Protein AF-A0A843H5J1-F1 (afdb_monomer)

Sequence (43 aa):
MIKVAVTGAAGRMGSGIIRKITEQDDMEVVAAIEMPNTPLAGV

pLDDT: mean 93.48, std 8.36, range [55.12, 98.5]

Radius of gyration: 10.65 Å; Cα contacts (8 Å, |Δi|>4): 56; chains: 1; bounding box: 22×14×27 Å

Foldseek 3Di:
DAEDAFEPCVDPVNVVVQVVQVVDPVYDDPYYHYDPPDPPDDD

Structure (mmCIF, N/CA/C/O backbone):
data_AF-A0A843H5J1-F1
#
_entry.id   AF-A0A843H5J1-F1
#
loop_
_atom_site.group_PDB
_atom_site.id
_atom_site.type_symbol
_atom_site.label_atom_id
_atom_site.label_alt_id
_atom_site.label_comp_id
_atom_site.label_asym_id
_atom_site.label_entity_id
_atom_site.label_seq_id
_atom_site.pdbx_PDB_ins_code
_atom_site.Cartn_x
_atom_site.Cartn_y
_atom_site.Cartn_z
_atom_site.occupancy
_atom_site.B_iso_or_equiv
_atom_site.auth_seq_id
_atom_site.auth_comp_id
_atom_site.auth_asym_id
_atom_site.auth_atom_id
_atom_site.pdbx_PDB_model_num
ATOM 1 N N . MET A 1 1 ? -8.906 8.133 12.465 1.00 85.19 1 MET A N 1
ATOM 2 C CA . MET A 1 1 ? -8.23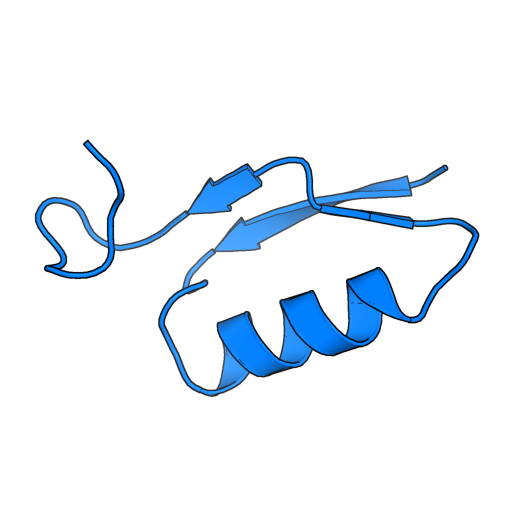7 7.326 11.431 1.00 85.19 1 MET A CA 1
ATOM 3 C C . MET A 1 1 ? -7.296 8.220 10.641 1.00 85.19 1 MET A C 1
ATOM 5 O O . MET A 1 1 ? -7.746 9.042 9.848 1.00 85.19 1 MET A O 1
ATOM 9 N N . ILE A 1 2 ? -6.006 8.138 10.950 1.00 97.81 2 ILE A N 1
ATOM 10 C CA . ILE A 1 2 ? -4.925 8.891 10.318 1.00 97.81 2 ILE A CA 1
ATOM 11 C C . ILE A 1 2 ? -4.504 8.138 9.059 1.00 97.81 2 ILE A C 1
ATOM 13 O O . ILE A 1 2 ? -4.136 6.968 9.124 1.00 97.81 2 ILE A O 1
ATOM 17 N N . LYS A 1 3 ? -4.543 8.816 7.912 1.00 98.31 3 LYS A N 1
ATOM 18 C CA . LYS A 1 3 ? -4.134 8.248 6.625 1.00 98.31 3 LYS A CA 1
ATOM 19 C C . LYS A 1 3 ? -2.658 8.519 6.389 1.00 98.31 3 LYS A C 1
ATOM 21 O O . LYS A 1 3 ? -2.241 9.676 6.398 1.00 98.31 3 LYS A O 1
ATOM 26 N N . VAL A 1 4 ? -1.882 7.467 6.162 1.00 98.25 4 VAL A N 1
ATOM 27 C CA . VAL A 1 4 ? -0.426 7.544 6.036 1.00 98.25 4 VAL A CA 1
ATOM 28 C C . VAL A 1 4 ? 0.020 7.071 4.659 1.00 98.25 4 VAL A C 1
ATOM 30 O O . VAL A 1 4 ? -0.351 5.990 4.206 1.00 98.25 4 VAL A O 1
ATOM 33 N N . ALA A 1 5 ? 0.857 7.877 4.009 1.00 97.75 5 ALA A N 1
ATOM 34 C CA . ALA A 1 5 ? 1.634 7.469 2.847 1.00 97.75 5 ALA A CA 1
ATOM 35 C C . ALA A 1 5 ? 3.085 7.227 3.277 1.00 97.75 5 ALA A C 1
ATOM 37 O O . ALA A 1 5 ? 3.668 8.059 3.974 1.00 97.75 5 ALA A O 1
ATOM 38 N N . VAL A 1 6 ? 3.671 6.105 2.861 1.00 97.69 6 VAL A N 1
ATOM 39 C CA . VAL A 1 6 ? 5.057 5.743 3.194 1.00 97.69 6 VAL A CA 1
ATOM 40 C C . VAL A 1 6 ? 5.898 5.749 1.923 1.00 97.69 6 VAL A C 1
ATOM 42 O O . VAL A 1 6 ? 5.632 4.978 1.006 1.00 97.69 6 VAL A O 1
ATOM 45 N N . THR A 1 7 ? 6.918 6.607 1.864 1.00 96.56 7 THR A N 1
ATOM 46 C CA . THR A 1 7 ? 7.952 6.586 0.817 1.00 96.56 7 THR A CA 1
ATOM 47 C C . THR A 1 7 ? 9.117 5.688 1.232 1.00 96.56 7 THR A C 1
ATOM 49 O O . THR A 1 7 ? 9.370 5.496 2.423 1.00 96.56 7 THR A O 1
ATOM 52 N N . GLY A 1 8 ? 9.827 5.107 0.263 1.00 95.88 8 GLY A N 1
ATOM 53 C CA . GLY A 1 8 ? 10.869 4.125 0.572 1.00 95.88 8 GLY A CA 1
ATOM 54 C C . GLY A 1 8 ? 10.289 2.821 1.143 1.00 95.88 8 GLY A C 1
ATOM 55 O O . GLY A 1 8 ? 10.938 2.158 1.960 1.00 95.88 8 GLY A O 1
ATOM 56 N N . ALA A 1 9 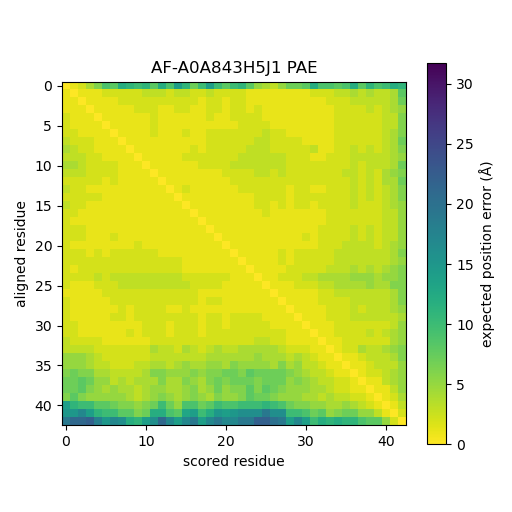? 9.038 2.498 0.787 1.00 95.94 9 ALA A N 1
ATOM 57 C CA . ALA A 1 9 ? 8.244 1.425 1.379 1.00 95.94 9 ALA A CA 1
ATOM 58 C C . ALA A 1 9 ? 8.877 0.032 1.236 1.00 95.94 9 ALA A C 1
ATOM 60 O O . ALA A 1 9 ? 8.679 -0.820 2.102 1.00 95.94 9 ALA A O 1
ATOM 61 N N . ALA A 1 10 ? 9.666 -0.194 0.184 1.00 93.75 10 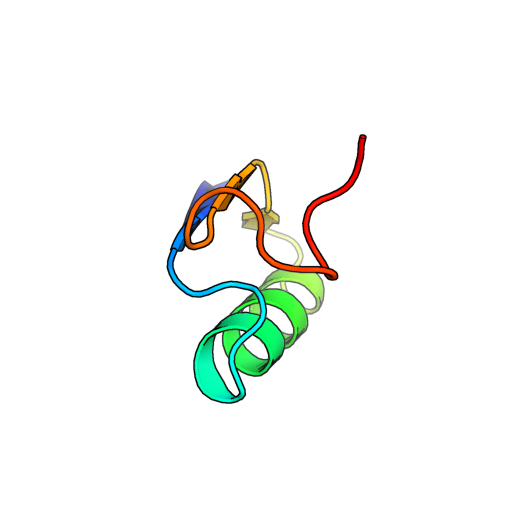ALA A N 1
ATOM 62 C CA . ALA A 1 10 ? 10.330 -1.471 -0.056 1.00 93.75 10 ALA A CA 1
ATOM 63 C C . ALA A 1 10 ? 11.645 -1.625 0.732 1.00 93.75 10 ALA A C 1
ATOM 65 O O . ALA A 1 10 ? 12.222 -2.712 0.795 1.00 93.75 10 ALA A O 1
ATOM 66 N N . GLY A 1 11 ? 12.145 -0.543 1.334 1.00 93.62 11 GLY A N 1
ATOM 67 C CA . GLY A 1 11 ? 13.361 -0.550 2.137 1.00 93.62 11 GLY A CA 1
ATOM 68 C C . GLY A 1 11 ? 13.170 -1.141 3.538 1.00 93.62 11 GLY A C 1
ATOM 69 O O . GLY A 1 11 ? 12.057 -1.309 4.041 1.00 93.62 11 GLY A O 1
ATOM 70 N N . ARG A 1 12 ? 14.288 -1.391 4.235 1.00 96.44 12 ARG A N 1
ATOM 71 C CA . ARG A 1 12 ? 14.289 -1.898 5.626 1.00 96.44 12 ARG A CA 1
ATOM 72 C C . ARG A 1 12 ? 13.495 -1.008 6.588 1.00 96.44 12 ARG A C 1
ATOM 74 O O . ARG A 1 12 ? 12.784 -1.513 7.447 1.00 96.44 12 ARG A O 1
ATOM 81 N N . MET A 1 13 ? 13.619 0.312 6.446 1.00 97.31 13 MET A N 1
ATOM 82 C CA . MET A 1 13 ? 12.892 1.260 7.294 1.00 97.31 13 MET A CA 1
ATOM 83 C C . MET A 1 13 ? 11.426 1.393 6.883 1.00 97.31 13 MET A C 1
ATOM 85 O O . MET A 1 13 ? 10.565 1.339 7.754 1.00 97.31 13 MET A O 1
AT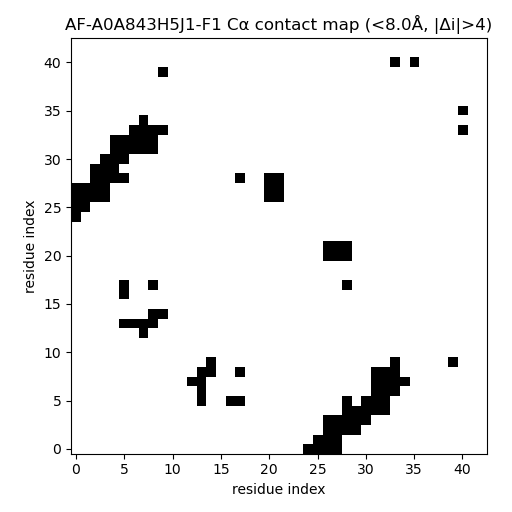OM 89 N N . GLY A 1 14 ? 11.132 1.519 5.584 1.00 97.00 14 GLY A N 1
ATOM 90 C CA . GLY A 1 14 ? 9.758 1.665 5.093 1.00 97.00 14 GLY A CA 1
ATOM 91 C C . GLY A 1 14 ? 8.878 0.468 5.442 1.00 97.00 14 GLY A C 1
ATOM 92 O O . GLY A 1 14 ? 7.794 0.645 5.991 1.00 97.00 14 GLY A O 1
ATOM 93 N N . SER A 1 15 ? 9.388 -0.750 5.250 1.00 96.25 15 SER A N 1
ATOM 94 C CA . SER A 1 15 ? 8.696 -1.979 5.666 1.00 96.25 15 SER A CA 1
ATOM 95 C C . SER A 1 15 ? 8.457 -2.039 7.182 1.00 96.25 15 SER A C 1
ATOM 97 O O . SER A 1 15 ? 7.370 -2.413 7.624 1.00 96.25 15 SER A O 1
ATOM 99 N N . GLY A 1 16 ? 9.430 -1.608 7.993 1.00 98.31 16 GLY A N 1
ATOM 100 C CA . GLY A 1 16 ? 9.279 -1.497 9.447 1.00 98.31 16 GLY A CA 1
ATOM 101 C C . GLY A 1 16 ? 8.239 -0.455 9.876 1.00 98.31 16 GLY A C 1
ATOM 102 O O . GLY A 1 16 ? 7.477 -0.701 10.810 1.00 98.31 16 GLY A O 1
ATOM 103 N N . ILE A 1 17 ? 8.176 0.684 9.182 1.00 98.31 17 ILE A N 1
ATOM 104 C CA . ILE A 1 17 ? 7.168 1.730 9.405 1.00 98.31 17 ILE A CA 1
ATOM 105 C C . ILE A 1 17 ? 5.774 1.197 9.074 1.00 98.31 17 ILE A C 1
ATOM 107 O O . ILE A 1 17 ? 4.885 1.300 9.913 1.00 98.31 17 ILE A O 1
ATOM 111 N N . ILE A 1 18 ? 5.593 0.574 7.904 1.00 98.12 18 ILE A N 1
ATOM 112 C CA . ILE A 1 18 ? 4.311 -0.018 7.493 1.00 98.12 18 ILE A CA 1
ATOM 113 C C . ILE A 1 18 ? 3.831 -1.026 8.537 1.00 98.12 18 ILE A C 1
ATOM 115 O O . ILE A 1 18 ? 2.695 -0.927 8.988 1.00 98.12 18 ILE A O 1
ATOM 119 N N . ARG A 1 19 ? 4.711 -1.928 8.992 1.00 98.31 19 ARG A N 1
ATOM 120 C CA . ARG A 1 19 ? 4.376 -2.910 10.031 1.00 98.31 19 ARG A CA 1
ATOM 121 C C . ARG A 1 19 ? 3.886 -2.249 11.321 1.00 98.31 19 ARG A C 1
ATOM 123 O O . ARG A 1 19 ? 2.875 -2.666 11.873 1.00 98.31 19 ARG A O 1
ATOM 130 N N . LYS A 1 20 ? 4.570 -1.201 11.785 1.00 98.25 20 LYS A N 1
ATOM 131 C CA . LYS A 1 20 ? 4.161 -0.471 12.994 1.00 98.25 20 LYS A CA 1
ATOM 132 C C . LYS A 1 20 ? 2.830 0.256 12.821 1.00 98.25 20 LYS A C 1
ATOM 134 O O . LYS A 1 20 ? 2.053 0.288 13.765 1.00 98.25 20 LYS A O 1
ATOM 139 N N . ILE A 1 21 ? 2.562 0.815 11.638 1.00 98.12 21 ILE A N 1
ATOM 140 C CA . ILE A 1 21 ? 1.280 1.466 11.333 1.00 98.12 21 ILE A CA 1
ATOM 141 C C . ILE A 1 21 ? 0.147 0.437 11.352 1.00 98.12 21 ILE A C 1
ATOM 143 O O . ILE A 1 21 ? -0.888 0.705 11.944 1.00 98.12 21 ILE A O 1
ATOM 147 N N . THR A 1 22 ? 0.346 -0.754 10.774 1.00 97.25 22 THR A N 1
ATOM 148 C CA . THR A 1 22 ? -0.675 -1.820 10.775 1.00 97.25 22 THR A CA 1
ATOM 149 C C . THR A 1 22 ? -0.979 -2.396 12.161 1.00 97.25 22 THR A C 1
ATOM 151 O O . THR A 1 22 ? -1.970 -3.095 12.320 1.00 97.25 22 THR A O 1
ATOM 154 N N . GLU A 1 23 ? -0.129 -2.123 13.155 1.00 98.19 23 GLU A N 1
ATOM 155 C CA . GLU A 1 23 ? -0.348 -2.484 14.562 1.00 98.19 23 GLU A CA 1
ATOM 156 C C . GLU A 1 23 ? -1.158 -1.412 15.326 1.00 98.19 23 GLU A C 1
ATOM 158 O O . GLU A 1 23 ? -1.478 -1.629 16.491 1.00 98.19 23 GLU A O 1
ATOM 163 N N . GLN A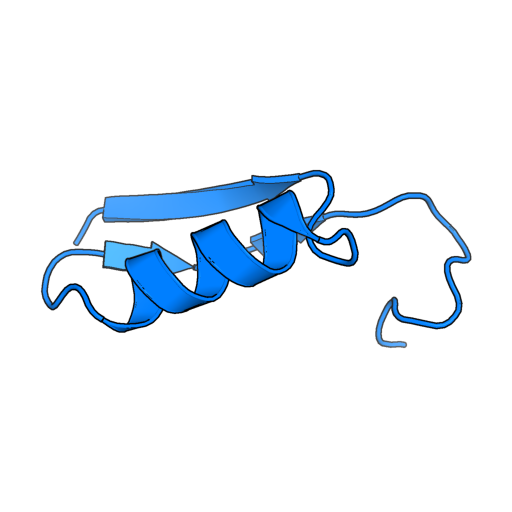 1 24 ? -1.461 -0.255 14.717 1.00 98.00 24 GLN A N 1
ATOM 164 C CA . GLN A 1 24 ? -2.252 0.816 15.337 1.00 98.00 24 GLN A CA 1
ATOM 165 C C . GLN A 1 24 ? -3.708 0.786 14.862 1.00 98.00 24 GLN A C 1
ATOM 167 O O . GLN A 1 24 ? -3.974 0.762 13.662 1.00 98.00 24 GLN A O 1
ATOM 172 N N . ASP A 1 25 ? -4.653 0.891 15.796 1.00 97.25 25 ASP A N 1
ATOM 173 C CA . ASP A 1 25 ? -6.092 0.879 15.489 1.00 97.25 25 ASP A CA 1
ATOM 174 C C . ASP A 1 25 ? -6.597 2.196 14.872 1.00 97.25 25 ASP A C 1
ATOM 176 O O . ASP A 1 25 ? -7.654 2.244 14.241 1.00 97.25 25 ASP A O 1
ATOM 180 N N . ASP A 1 26 ? -5.866 3.297 15.061 1.00 98.06 26 ASP A N 1
ATOM 181 C CA . ASP A 1 26 ? -6.269 4.630 14.623 1.00 98.06 26 ASP A CA 1
ATOM 182 C C . ASP A 1 26 ? -5.565 5.094 13.341 1.00 98.06 26 ASP A C 1
ATOM 184 O O . ASP A 1 26 ? -5.782 6.236 12.919 1.00 98.06 26 ASP A O 1
ATOM 188 N N . MET A 1 27 ? -4.786 4.227 12.687 1.00 9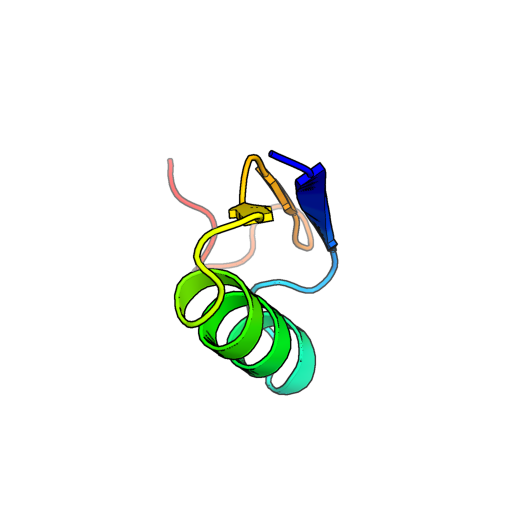8.50 27 MET A N 1
ATOM 189 C CA . MET A 1 27 ? -4.005 4.549 11.491 1.00 98.50 27 MET A CA 1
ATOM 190 C C . MET A 1 27 ? -4.275 3.596 10.320 1.00 98.50 27 MET A C 1
ATOM 192 O O . MET A 1 27 ? -4.659 2.446 10.491 1.00 98.50 27 MET A O 1
ATOM 196 N N . GLU A 1 28 ? -4.039 4.084 9.103 1.00 98.25 28 GLU A N 1
ATOM 197 C CA . GLU A 1 28 ? -4.196 3.320 7.864 1.00 98.25 28 GLU A CA 1
ATOM 198 C C . GLU A 1 28 ? -3.103 3.694 6.861 1.00 98.25 28 GLU A C 1
ATOM 200 O O . GLU A 1 28 ? -2.912 4.874 6.548 1.00 98.25 28 GLU A O 1
ATOM 205 N N . VAL A 1 29 ? -2.398 2.697 6.317 1.00 97.81 29 VAL A N 1
ATOM 206 C CA . VAL A 1 29 ? -1.494 2.906 5.178 1.00 97.81 29 VAL A CA 1
ATOM 207 C C . VAL A 1 29 ? -2.330 2.987 3.906 1.00 97.81 29 VAL A C 1
ATOM 209 O O . VAL A 1 29 ? -2.884 1.987 3.462 1.00 97.81 29 VAL A O 1
ATOM 212 N N . VAL A 1 30 ? -2.395 4.172 3.302 1.00 98.00 30 VAL A N 1
ATOM 213 C CA . VAL A 1 30 ? -3.188 4.421 2.084 1.00 98.00 30 VAL A CA 1
ATOM 214 C C . VAL A 1 30 ? -2.342 4.452 0.814 1.00 98.00 30 VAL A C 1
ATOM 216 O O . VAL A 1 30 ? -2.879 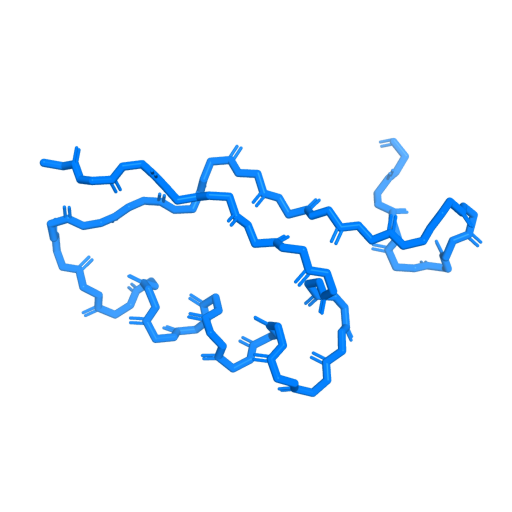4.379 -0.288 1.00 98.00 30 VAL A O 1
ATOM 219 N N . ALA A 1 31 ? -1.020 4.574 0.953 1.00 96.62 31 ALA A N 1
ATOM 220 C CA . ALA A 1 31 ? -0.085 4.514 -0.161 1.00 96.62 31 ALA A CA 1
ATOM 221 C C . ALA A 1 31 ? 1.292 4.019 0.296 1.00 96.62 31 ALA A C 1
ATOM 223 O O . ALA A 1 31 ? 1.812 4.442 1.332 1.00 96.62 31 ALA A O 1
ATOM 224 N N . ALA A 1 32 ? 1.903 3.173 -0.526 1.00 95.38 32 ALA A N 1
ATOM 225 C CA . ALA A 1 32 ? 3.289 2.745 -0.411 1.00 95.38 32 ALA A CA 1
ATOM 226 C C . ALA A 1 32 ? 4.014 3.166 -1.696 1.00 95.38 32 ALA A C 1
ATOM 228 O O . ALA A 1 32 ? 3.634 2.755 -2.789 1.00 95.38 32 ALA A O 1
ATOM 229 N N . ILE A 1 33 ? 5.010 4.038 -1.565 1.00 94.88 33 ILE A N 1
ATOM 230 C CA . ILE A 1 33 ? 5.705 4.689 -2.678 1.00 94.88 33 ILE A CA 1
ATOM 231 C C . ILE A 1 33 ? 7.164 4.245 -2.661 1.00 94.88 33 ILE A C 1
ATOM 233 O O . ILE A 1 33 ? 7.810 4.224 -1.611 1.00 94.88 33 ILE A O 1
ATOM 237 N N . GLU A 1 34 ? 7.699 3.940 -3.836 1.00 93.75 34 GLU A N 1
ATOM 238 C CA . GLU A 1 34 ? 9.091 3.546 -4.008 1.00 93.75 34 GLU A CA 1
ATOM 239 C C . GLU A 1 34 ? 9.651 4.071 -5.333 1.00 93.75 34 GLU A C 1
ATOM 241 O O . GLU A 1 34 ? 8.910 4.597 -6.167 1.00 93.75 34 GLU A O 1
ATOM 246 N N . MET A 1 35 ? 10.966 3.939 -5.521 1.00 91.75 35 MET A N 1
ATOM 247 C CA . MET A 1 35 ? 11.610 4.164 -6.810 1.00 91.75 35 MET A CA 1
ATOM 248 C C . MET A 1 35 ? 10.858 3.473 -7.964 1.00 91.75 35 MET A C 1
ATOM 250 O O . MET A 1 35 ? 10.485 2.301 -7.846 1.00 91.75 35 MET A O 1
ATOM 254 N N . PRO A 1 36 ? 10.684 4.160 -9.108 1.00 88.56 36 PRO A N 1
ATOM 255 C CA . PRO A 1 36 ? 10.054 3.571 -10.283 1.00 88.56 36 PRO A CA 1
ATOM 256 C C . PRO A 1 36 ? 10.839 2.347 -10.772 1.00 88.56 36 PRO A C 1
ATOM 258 O O . PRO A 1 36 ? 12.065 2.302 -10.664 1.00 88.56 36 PRO A O 1
ATOM 261 N N . ASN A 1 37 ? 10.126 1.368 -11.337 1.00 86.31 37 ASN A N 1
ATOM 262 C CA . ASN A 1 37 ? 10.681 0.105 -11.848 1.00 86.31 37 ASN A CA 1
ATOM 263 C C . ASN A 1 37 ? 11.421 -0.749 -10.802 1.00 86.31 37 ASN A C 1
ATOM 265 O O . ASN A 1 37 ? 12.199 -1.633 -11.162 1.00 86.31 37 ASN A O 1
ATOM 269 N N . THR A 1 38 ? 11.195 -0.513 -9.506 1.00 87.06 38 THR A N 1
ATOM 270 C CA . THR A 1 38 ? 11.626 -1.467 -8.481 1.00 87.06 38 THR A CA 1
ATOM 271 C C . THR A 1 38 ? 10.919 -2.815 -8.699 1.00 87.06 38 THR A C 1
ATOM 273 O O . THR A 1 38 ? 9.712 -2.820 -8.950 1.00 87.06 38 THR A O 1
ATOM 276 N N . PRO A 1 39 ? 11.608 -3.967 -8.563 1.00 85.94 39 PRO A N 1
ATOM 277 C CA . PRO A 1 39 ? 10.986 -5.291 -8.704 1.00 85.94 39 PRO A CA 1
ATOM 278 C C . PRO A 1 39 ? 9.841 -5.559 -7.717 1.00 85.94 39 PRO A C 1
ATOM 280 O O . PRO A 1 39 ? 9.102 -6.524 -7.875 1.00 85.94 39 PRO A O 1
ATOM 283 N N . LEU A 1 40 ? 9.744 -4.741 -6.666 1.00 86.00 40 LEU A N 1
ATOM 284 C CA . LEU A 1 40 ? 8.755 -4.853 -5.597 1.00 86.00 40 LEU A CA 1
ATOM 285 C C . LEU A 1 40 ? 7.530 -3.955 -5.817 1.00 86.00 40 LEU A C 1
ATOM 287 O O . LEU A 1 40 ? 6.581 -4.034 -5.042 1.00 86.00 40 LEU A O 1
ATOM 291 N N . ALA A 1 41 ? 7.540 -3.094 -6.839 1.00 79.94 41 ALA A N 1
ATOM 292 C CA . ALA A 1 41 ? 6.370 -2.312 -7.204 1.00 79.94 41 ALA A CA 1
ATOM 293 C C . ALA A 1 41 ? 5.367 -3.261 -7.859 1.00 79.94 41 ALA A C 1
ATOM 295 O O . ALA A 1 41 ? 5.697 -3.941 -8.831 1.00 79.94 41 ALA A O 1
ATOM 296 N N . GLY A 1 42 ? 4.157 -3.324 -7.299 1.00 69.94 42 GLY A N 1
ATOM 297 C CA . GLY A 1 42 ? 3.047 -4.027 -7.935 1.00 69.94 42 GLY A CA 1
ATOM 298 C C . GLY A 1 42 ? 2.759 -3.441 -9.319 1.00 69.94 42 GLY A C 1
ATOM 299 O O . GLY A 1 42 ? 2.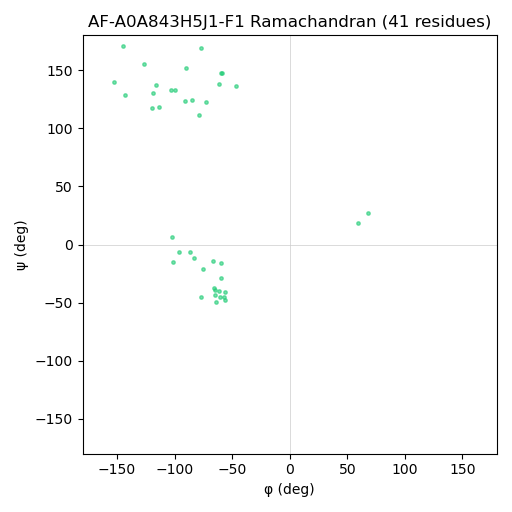965 -2.245 -9.537 1.00 69.94 42 GLY A O 1
ATOM 300 N N . VAL A 1 43 ? 2.313 -4.300 -10.236 1.00 55.12 43 VAL A N 1
ATOM 301 C CA . VAL A 1 43 ? 1.796 -3.921 -11.562 1.00 55.12 43 VAL A CA 1
ATOM 302 C C . VAL A 1 43 ? 0.326 -3.545 -11.500 1.00 55.12 43 VAL A C 1
ATOM 304 O O . VAL A 1 43 ? -0.411 -4.193 -10.723 1.00 55.12 43 VAL A O 1
#

Nearest PDB structures (foldseek):
  1yl5-assembly1_A  TM=8.947E-01  e=1.757E-02  Mycobacterium tuberculosis
  5wol-assembly1_A  TM=8.777E-01  e=3.093E-02  Coxiella burnetii RSA 493
  1c3v-assembly1_A  TM=8.335E-01  e=5.074E-02  Mycobacterium tuberculosis
  5tek-assembly1_A  TM=8.485E-01  e=6.272E-02  Mycobacterium tuberculosis H37Ra
  5eer-assembly1_A  TM=8.499E-01  e=7.225E-02  Corynebacterium glutamicum ATCC 13032

Secondary structur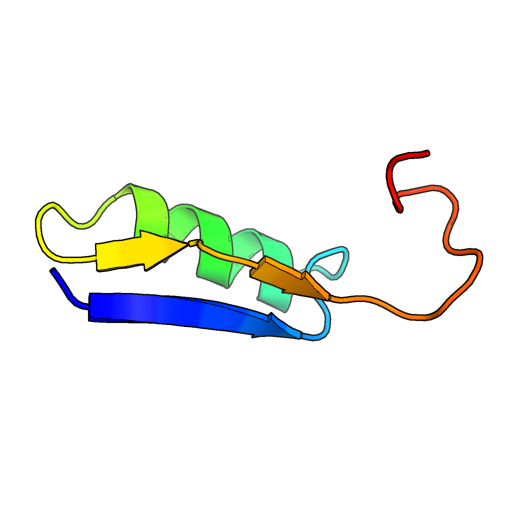e (DSSP, 8-state):
-EEEEEESTTSHHHHHHHHHHHT-TTEEEEEEE--TT-TTS--

Mean predicted aligned error: 2.94 Å

Solvent-accessible surface area (backbone atoms only — not comparable to full-atom values): 2715 Å² total; per-residue (Å²): 117,47,79,39,73,38,66,48,29,88,40,80,63,25,43,51,50,53,55,56,42,74,74,39,94,53,42,43,83,78,44,76,38,60,71,85,89,41,94,82,60,82,131